Protein AF-A0AAW0K3F3-F1 (afdb_monomer)

pLDDT: mean 75.28, std 12.44, range [36.78, 90.5]

Foldseek 3Di:
DDPDPPPVVVVVLCCVLVPCVVVVVVVVLVVVLVDDDPDDNVVSVVVVVVVVVVCQCPVPHNCPVVVVVSVVVVVVVVVVD

Solvent-accessible surface area (backbone atoms only — not comparable to full-atom values): 4865 Å² total; per-residue (Å²): 135,88,89,63,67,72,58,57,52,52,48,50,48,49,45,54,72,72,32,63,65,55,60,47,51,51,50,50,53,51,51,60,69,72,47,97,58,97,64,58,66,77,56,51,54,52,53,52,52,50,53,51,51,50,51,64,43,54,68,87,50,71,28,76,89,40,33,70,61,49,51,52,52,52,54,52,59,63,73,72,112

Structure (mmCIF, N/CA/C/O backbone):
data_AF-A0AAW0K3F3-F1
#
_entry.id   AF-A0AAW0K3F3-F1
#
loop_
_atom_site.group_PDB
_atom_site.id
_atom_site.type_symbol
_atom_site.label_atom_id
_atom_site.label_alt_id
_atom_site.label_comp_id
_atom_site.label_asym_id
_atom_site.label_entity_id
_atom_site.label_seq_id
_atom_site.pdbx_PDB_ins_code
_ato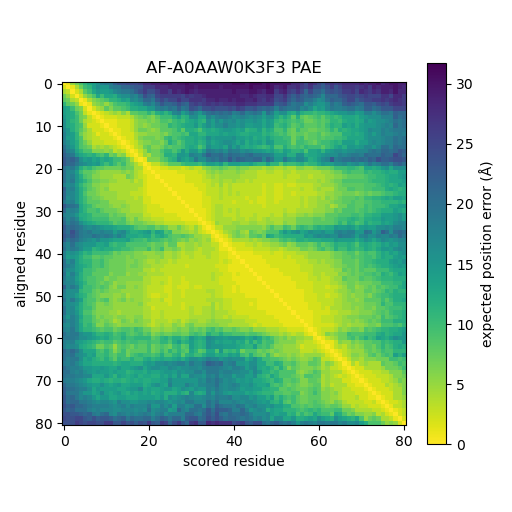m_site.Cartn_x
_atom_site.Cartn_y
_atom_site.Cartn_z
_atom_site.occupancy
_atom_site.B_iso_or_equiv
_atom_site.auth_seq_id
_atom_site.auth_comp_id
_atom_site.auth_asym_id
_atom_site.auth_atom_id
_atom_site.pdbx_PDB_model_num
ATOM 1 N N . MET A 1 1 ? 22.058 17.904 -25.893 1.00 36.78 1 MET A N 1
ATOM 2 C CA . MET A 1 1 ? 22.513 16.822 -24.997 1.00 36.78 1 MET A CA 1
ATOM 3 C C . MET A 1 1 ? 22.018 17.161 -23.601 1.00 36.78 1 MET A C 1
ATOM 5 O O . MET A 1 1 ? 22.563 18.067 -22.991 1.00 36.78 1 MET A O 1
ATOM 9 N N . ALA A 1 2 ? 20.919 16.547 -23.161 1.00 40.09 2 ALA A N 1
ATOM 10 C CA . ALA A 1 2 ? 20.390 16.735 -21.812 1.00 40.09 2 ALA A CA 1
ATOM 11 C C . ALA A 1 2 ? 21.049 15.686 -20.906 1.00 40.09 2 ALA A C 1
ATOM 13 O O . ALA A 1 2 ? 20.736 14.508 -21.022 1.00 40.09 2 ALA A O 1
ATOM 14 N N . GLN A 1 3 ? 22.020 16.097 -20.087 1.00 47.34 3 GLN A N 1
ATOM 15 C CA . GLN A 1 3 ? 22.766 15.214 -19.175 1.00 47.34 3 GLN A CA 1
ATOM 16 C C . GLN A 1 3 ? 22.361 15.388 -17.699 1.00 47.34 3 GLN A C 1
ATOM 18 O O . GLN A 1 3 ? 23.081 14.940 -16.821 1.00 47.34 3 GLN A O 1
ATOM 23 N N . HIS A 1 4 ? 21.217 16.021 -17.419 1.00 49.66 4 HIS A N 1
ATOM 24 C CA . HIS A 1 4 ? 20.835 16.396 -16.047 1.00 49.66 4 HIS A CA 1
ATOM 25 C C . HIS A 1 4 ? 19.510 15.777 -15.569 1.00 49.66 4 HIS A C 1
ATOM 27 O O . HIS A 1 4 ? 19.193 15.875 -14.396 1.00 49.66 4 HIS A O 1
ATOM 33 N N . GLY A 1 5 ? 18.742 15.114 -16.444 1.00 50.00 5 GLY A N 1
ATOM 34 C CA . GLY A 1 5 ? 17.412 14.603 -16.073 1.00 50.00 5 GLY A CA 1
ATOM 35 C C . GLY A 1 5 ? 17.424 13.320 -15.237 1.00 50.00 5 GLY A C 1
ATOM 36 O O . GLY A 1 5 ? 16.530 13.119 -14.430 1.00 50.00 5 GLY A O 1
ATOM 37 N N . GLY A 1 6 ? 18.433 12.459 -15.408 1.00 56.50 6 GLY A N 1
ATOM 38 C CA . GLY A 1 6 ? 18.463 11.154 -14.736 1.00 56.50 6 GLY A CA 1
ATOM 39 C C . GLY A 1 6 ? 18.873 11.207 -13.263 1.00 56.50 6 GLY A C 1
ATOM 40 O O . GLY A 1 6 ? 18.548 10.292 -12.523 1.00 56.50 6 GLY A O 1
ATOM 41 N N . THR A 1 7 ? 19.585 12.249 -12.832 1.00 63.34 7 THR A N 1
ATOM 42 C CA . THR A 1 7 ? 20.091 12.345 -11.454 1.00 63.34 7 THR A CA 1
ATOM 43 C C . THR A 1 7 ? 19.047 12.939 -10.515 1.00 63.34 7 THR A C 1
ATOM 45 O O . THR A 1 7 ? 18.864 12.421 -9.425 1.00 63.34 7 THR A O 1
ATOM 48 N N . GLU A 1 8 ? 18.316 13.969 -10.954 1.00 67.38 8 GLU A N 1
ATOM 49 C CA . GLU A 1 8 ? 17.278 14.625 -10.145 1.00 67.38 8 GLU A CA 1
ATOM 50 C C . GLU A 1 8 ? 16.057 13.722 -9.920 1.00 67.38 8 GLU A C 1
ATOM 52 O O . GLU A 1 8 ? 15.482 13.729 -8.838 1.00 67.38 8 GLU A O 1
ATOM 57 N N . GLU A 1 9 ? 15.668 12.922 -10.920 1.00 68.88 9 GLU A N 1
ATOM 58 C CA . GLU A 1 9 ? 14.575 11.952 -10.785 1.00 68.88 9 GLU A CA 1
ATOM 59 C C . GLU A 1 9 ? 14.948 10.834 -9.806 1.00 68.88 9 GLU A C 1
ATOM 61 O O . GLU A 1 9 ? 14.187 10.550 -8.886 1.00 68.88 9 GLU A O 1
ATOM 66 N N . GLU A 1 10 ? 16.136 10.244 -9.947 1.00 70.69 10 GLU A N 1
ATOM 67 C CA . GLU A 1 10 ? 16.588 9.169 -9.061 1.00 70.69 10 GLU A CA 1
ATOM 68 C C . GLU A 1 10 ? 16.853 9.683 -7.635 1.00 70.69 10 GLU A C 1
ATOM 70 O O . GLU A 1 10 ? 16.579 8.980 -6.666 1.00 70.69 10 GLU A O 1
ATOM 75 N N . GLU A 1 11 ? 17.358 10.913 -7.479 1.00 69.69 11 GLU A N 1
ATOM 76 C CA . GLU A 1 11 ? 17.513 11.570 -6.175 1.00 69.69 11 GLU A CA 1
ATOM 77 C C . GLU A 1 11 ? 16.161 11.896 -5.547 1.00 69.69 11 GLU A C 1
ATOM 79 O O . GLU A 1 11 ? 15.986 11.622 -4.367 1.00 69.69 11 GLU A O 1
ATOM 84 N N . ALA A 1 12 ? 15.186 12.394 -6.311 1.00 67.94 12 ALA A N 1
ATOM 85 C CA . ALA A 1 12 ? 13.840 12.641 -5.804 1.00 67.94 12 ALA A CA 1
ATOM 86 C C . ALA A 1 12 ? 13.111 11.336 -5.451 1.00 67.94 12 ALA A C 1
ATOM 88 O O . ALA A 1 12 ? 12.404 11.294 -4.450 1.00 67.94 12 ALA A O 1
ATOM 89 N N . ILE A 1 13 ? 13.284 10.264 -6.230 1.00 69.88 13 ILE A N 1
ATOM 90 C CA . ILE A 1 13 ? 12.726 8.937 -5.929 1.00 69.88 13 ILE A CA 1
ATOM 91 C C . ILE A 1 13 ? 13.383 8.365 -4.676 1.00 69.88 13 ILE A C 1
ATOM 93 O O . ILE A 1 13 ? 12.667 7.948 -3.768 1.00 69.88 13 ILE A O 1
ATOM 97 N N . ASN A 1 14 ? 14.717 8.381 -4.598 1.00 68.19 14 ASN A N 1
ATOM 98 C CA . ASN A 1 14 ? 15.438 7.925 -3.414 1.00 68.19 14 ASN A CA 1
ATOM 99 C C . ASN A 1 14 ? 15.064 8.764 -2.200 1.00 68.19 14 ASN A C 1
ATOM 101 O O . ASN A 1 14 ? 14.796 8.192 -1.156 1.00 68.19 14 ASN A O 1
ATOM 105 N N . GLU A 1 15 ? 14.979 10.089 -2.327 1.00 67.12 15 GLU A N 1
ATOM 106 C CA . GLU A 1 15 ? 14.490 10.961 -1.268 1.00 67.12 15 GLU A CA 1
ATOM 107 C C . GLU A 1 15 ? 13.076 10.526 -0.886 1.00 67.12 15 GLU A C 1
ATOM 109 O O . GLU A 1 15 ? 12.903 10.077 0.227 1.00 67.12 15 GLU A O 1
ATOM 114 N N . PHE A 1 16 ? 12.085 10.482 -1.775 1.00 65.38 16 PHE A N 1
ATOM 115 C CA . PHE A 1 16 ? 10.719 10.062 -1.422 1.00 65.38 16 PHE A CA 1
ATOM 116 C C . PHE A 1 16 ? 10.600 8.655 -0.805 1.00 65.38 16 PHE A C 1
ATOM 118 O O . PHE A 1 16 ? 9.776 8.461 0.090 1.00 65.38 16 PHE A O 1
ATOM 125 N N . GLN A 1 17 ? 11.380 7.679 -1.274 1.00 64.50 17 GLN A N 1
ATOM 126 C CA . GLN A 1 17 ? 11.345 6.292 -0.796 1.00 64.50 17 GLN A CA 1
ATOM 127 C C . GLN A 1 17 ? 12.120 6.090 0.515 1.00 64.50 17 GLN A C 1
ATOM 129 O O . GLN A 1 17 ? 11.686 5.326 1.380 1.00 64.50 17 GLN A O 1
ATOM 134 N N . GLU A 1 18 ? 13.248 6.782 0.688 1.00 62.97 18 GLU A N 1
ATOM 135 C CA . GLU A 1 18 ? 14.028 6.806 1.931 1.00 62.97 18 GLU A CA 1
ATOM 136 C C . GLU A 1 18 ? 13.383 7.720 2.986 1.00 62.97 18 GLU A C 1
ATOM 138 O O . GLU A 1 18 ? 13.528 7.475 4.192 1.00 62.97 18 GLU A O 1
ATOM 143 N N . VAL A 1 19 ? 12.644 8.745 2.543 1.00 63.22 19 VAL A N 1
ATOM 144 C CA . VAL A 1 19 ? 12.017 9.779 3.368 1.00 63.22 19 VAL A CA 1
ATOM 145 C C . VAL A 1 19 ? 10.989 9.160 4.299 1.00 63.22 19 VAL A C 1
ATOM 147 O O . VAL A 1 19 ? 10.113 8.377 3.927 1.00 63.22 19 VAL A O 1
ATOM 150 N N . GLU A 1 20 ? 11.072 9.599 5.552 1.00 69.56 20 GLU A N 1
ATOM 151 C CA . GLU A 1 20 ? 10.169 9.229 6.636 1.00 69.56 20 GLU A CA 1
ATOM 152 C C . GLU A 1 20 ? 8.681 9.395 6.287 1.00 69.56 20 GLU A C 1
ATOM 154 O O . GLU A 1 20 ? 7.872 8.679 6.850 1.00 69.56 20 GLU A O 1
ATOM 159 N N . GLN A 1 21 ? 8.292 10.227 5.313 1.00 79.31 21 GLN A N 1
ATOM 160 C CA . GLN A 1 21 ? 6.887 10.445 4.935 1.00 79.31 21 GLN A CA 1
ATOM 161 C C . GLN A 1 21 ? 6.168 9.173 4.466 1.00 79.31 21 GLN A C 1
ATOM 163 O O . GLN A 1 21 ? 5.032 8.949 4.875 1.00 79.31 21 GLN A O 1
ATOM 168 N N . VAL A 1 22 ? 6.792 8.322 3.637 1.00 82.94 22 VAL A N 1
ATOM 169 C CA . VAL A 1 22 ? 6.150 7.063 3.204 1.00 82.94 22 VAL A CA 1
ATOM 170 C C . VAL A 1 22 ? 6.043 6.102 4.386 1.00 82.94 22 VAL A C 1
ATOM 172 O O . VAL A 1 22 ? 4.999 5.486 4.601 1.00 82.94 22 VAL A O 1
ATOM 175 N N . LYS A 1 23 ? 7.095 6.016 5.209 1.00 84.56 23 LYS A N 1
ATOM 176 C CA . LYS A 1 23 ? 7.098 5.197 6.431 1.00 84.56 23 LYS A CA 1
ATOM 177 C C . LYS A 1 23 ? 6.050 5.676 7.438 1.00 84.56 23 LYS A C 1
ATOM 179 O O . LYS A 1 23 ? 5.373 4.851 8.044 1.00 84.56 23 LYS A O 1
ATOM 184 N N . ASP A 1 24 ? 5.899 6.981 7.609 1.00 88.31 24 ASP A N 1
ATOM 185 C CA . ASP A 1 24 ? 4.938 7.607 8.512 1.00 88.31 24 ASP A CA 1
ATOM 186 C C . ASP A 1 24 ? 3.509 7.441 7.996 1.00 88.31 24 ASP A C 1
ATOM 188 O O . ASP A 1 24 ? 2.644 7.016 8.756 1.00 88.31 24 ASP A O 1
ATOM 192 N N . ALA A 1 25 ? 3.276 7.614 6.692 1.00 88.12 25 ALA A N 1
ATOM 193 C CA . ALA A 1 25 ? 1.984 7.317 6.077 1.00 88.12 25 ALA A CA 1
ATOM 194 C C . ALA A 1 25 ? 1.586 5.844 6.275 1.00 88.12 25 ALA A C 1
ATOM 196 O O . ALA A 1 25 ? 0.435 5.545 6.598 1.00 88.12 25 ALA A O 1
ATOM 197 N N . TRP A 1 26 ? 2.537 4.910 6.160 1.00 89.50 26 TRP A N 1
ATOM 198 C CA . TRP A 1 26 ? 2.292 3.501 6.478 1.00 89.50 26 TRP A CA 1
ATOM 199 C C . TRP A 1 26 ? 1.984 3.273 7.964 1.00 89.50 26 TRP A C 1
ATOM 201 O O . TRP A 1 26 ? 1.107 2.465 8.283 1.00 89.50 26 TRP A O 1
ATOM 211 N N . LYS A 1 27 ? 2.655 3.975 8.890 1.00 89.75 27 LYS A N 1
ATOM 212 C CA . LYS A 1 27 ? 2.327 3.920 10.329 1.00 89.75 27 LYS A CA 1
ATOM 213 C C . LYS A 1 27 ? 0.908 4.425 10.590 1.00 89.75 27 LYS A C 1
ATOM 215 O O . LYS A 1 27 ? 0.182 3.776 11.343 1.00 89.75 27 LYS A O 1
ATOM 220 N N . ASP A 1 28 ? 0.504 5.516 9.949 1.00 89.62 28 ASP A N 1
ATOM 221 C CA . ASP A 1 28 ? -0.837 6.086 10.083 1.00 89.62 28 ASP A CA 1
ATOM 222 C C . ASP A 1 28 ? -1.909 5.137 9.534 1.00 89.62 28 ASP A C 1
ATOM 224 O O . ASP A 1 28 ? -2.872 4.835 10.238 1.00 89.62 28 ASP A O 1
ATOM 228 N N . ILE A 1 29 ? -1.710 4.567 8.338 1.00 88.12 29 ILE A N 1
ATOM 229 C CA . ILE A 1 29 ? -2.617 3.558 7.761 1.00 88.12 29 ILE A CA 1
ATOM 230 C C . ILE A 1 29 ? -2.776 2.366 8.710 1.00 88.12 29 ILE A C 1
ATOM 232 O O . ILE A 1 29 ? -3.898 1.928 8.974 1.00 88.12 29 ILE A O 1
ATOM 236 N N . ASN A 1 30 ? -1.668 1.849 9.249 1.00 87.94 30 ASN A N 1
ATOM 237 C CA . ASN A 1 30 ? -1.699 0.723 10.180 1.00 87.94 30 ASN A CA 1
ATOM 238 C C . ASN A 1 30 ? -2.450 1.077 11.464 1.00 87.94 30 ASN A C 1
ATOM 240 O O . ASN A 1 30 ? -3.262 0.288 11.940 1.00 87.94 30 ASN A O 1
ATOM 244 N N . LYS A 1 31 ? -2.207 2.269 12.011 1.00 88.00 31 LYS A N 1
ATOM 245 C CA . LYS A 1 31 ? -2.870 2.753 13.219 1.00 88.00 31 LYS A CA 1
ATOM 246 C C . LYS A 1 31 ? -4.380 2.870 13.011 1.00 88.00 31 LYS A C 1
ATOM 248 O O . LYS A 1 31 ? -5.137 2.319 13.803 1.00 88.00 31 LYS A O 1
ATOM 253 N N . GLU A 1 32 ? -4.818 3.508 11.932 1.00 84.69 32 GLU A N 1
ATOM 254 C CA . GLU A 1 32 ? -6.241 3.667 11.607 1.00 84.69 32 GLU A CA 1
ATOM 255 C C . GLU A 1 32 ? -6.931 2.326 11.306 1.00 84.69 32 GLU A C 1
ATOM 257 O O . GLU A 1 32 ? -8.099 2.142 11.644 1.00 84.69 32 GLU A O 1
ATOM 262 N N . CYS A 1 33 ? -6.214 1.346 10.741 1.00 83.81 33 CYS A N 1
ATOM 263 C CA . CYS A 1 33 ? -6.746 -0.005 10.524 1.00 83.81 33 CYS A CA 1
ATOM 264 C C . CYS A 1 33 ? -6.874 -0.840 11.813 1.00 83.81 33 CYS A C 1
ATOM 266 O O . CYS A 1 33 ? -7.607 -1.830 11.817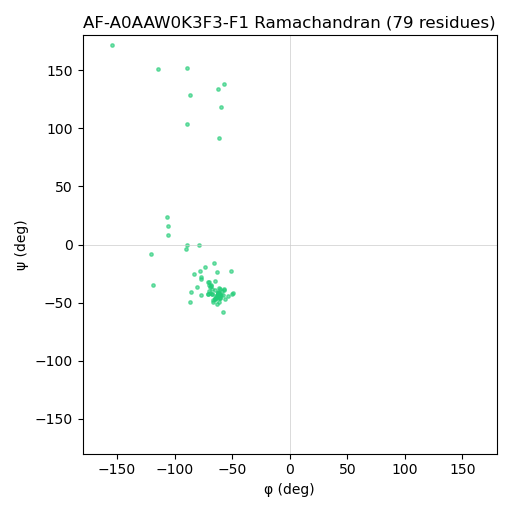 1.00 83.81 33 CYS A O 1
ATOM 268 N N . LEU A 1 34 ? -6.168 -0.479 12.891 1.00 84.06 34 LEU A N 1
ATOM 269 C CA . LEU A 1 34 ? -6.230 -1.178 14.182 1.00 84.06 34 LEU A CA 1
ATOM 270 C C . LEU A 1 34 ? -7.408 -0.725 15.053 1.00 84.06 34 LEU A C 1
ATOM 272 O O . LEU A 1 34 ? -7.857 -1.487 15.912 1.00 84.06 34 LEU A O 1
ATOM 276 N N . TYR A 1 35 ? -7.905 0.499 14.863 1.00 82.25 35 TYR A N 1
ATOM 277 C CA . TYR A 1 35 ? -9.010 1.032 15.657 1.00 82.25 35 TYR A CA 1
ATOM 278 C C . TYR A 1 35 ? -10.376 0.701 15.044 1.00 82.25 35 TYR A C 1
ATOM 280 O O . TYR A 1 35 ? -10.497 0.568 13.829 1.00 82.25 35 TYR A O 1
ATOM 288 N N . PRO A 1 36 ? -11.443 0.589 15.856 1.00 75.88 36 PRO A N 1
ATOM 289 C CA . PRO A 1 36 ? -12.800 0.488 15.338 1.00 75.88 36 PRO A CA 1
ATOM 290 C C . PRO A 1 36 ? -13.141 1.730 14.512 1.00 75.88 36 PRO A C 1
ATOM 292 O O . PRO A 1 36 ? -13.163 2.847 15.025 1.00 75.88 36 PRO A O 1
ATOM 295 N N . THR A 1 37 ? -13.426 1.523 13.233 1.00 78.25 37 THR A N 1
ATOM 296 C CA . THR A 1 37 ? -13.752 2.585 12.281 1.00 78.25 37 THR A CA 1
ATOM 297 C C . THR A 1 37 ? -15.194 2.448 11.803 1.00 78.25 37 THR A C 1
ATOM 299 O O . THR A 1 37 ? -15.766 1.358 11.766 1.00 78.25 37 THR A O 1
ATOM 302 N N . ILE A 1 38 ? -15.801 3.583 11.443 1.00 85.94 38 ILE A N 1
ATOM 303 C CA . ILE A 1 38 ? -17.133 3.648 10.821 1.00 85.94 38 ILE A CA 1
ATOM 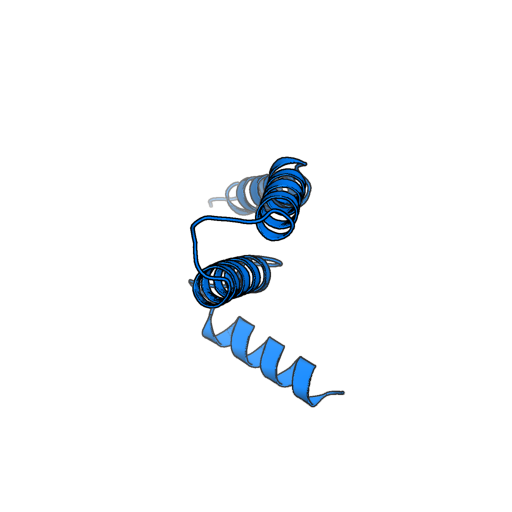304 C C . ILE A 1 38 ? -17.158 3.003 9.427 1.00 85.94 38 ILE A C 1
ATOM 306 O O . ILE A 1 38 ? -18.224 2.724 8.881 1.00 85.94 38 ILE A O 1
ATOM 310 N N . VAL A 1 39 ? -15.981 2.789 8.836 1.00 84.44 39 VAL A N 1
ATOM 311 C CA . VAL A 1 39 ? -15.808 2.187 7.522 1.00 84.44 39 VAL A CA 1
ATOM 312 C C . VAL A 1 39 ? -15.759 0.663 7.672 1.00 84.44 39 VAL A C 1
ATOM 314 O O . VAL A 1 39 ? -14.958 0.149 8.453 1.00 84.44 39 VAL A O 1
ATOM 317 N N . PRO A 1 40 ? -16.560 -0.097 6.903 1.00 88.38 40 PRO A N 1
ATOM 318 C CA . PRO A 1 40 ? -16.514 -1.553 6.939 1.00 88.38 40 PRO A CA 1
ATOM 319 C C . PRO A 1 40 ? -15.118 -2.104 6.617 1.00 88.38 40 PRO A C 1
ATOM 321 O O . PRO A 1 40 ? -14.491 -1.685 5.641 1.00 88.38 40 PRO A O 1
ATOM 324 N N . ALA A 1 41 ? -14.678 -3.123 7.361 1.00 86.44 41 ALA A N 1
ATOM 325 C CA . ALA A 1 41 ? -13.386 -3.785 7.148 1.00 86.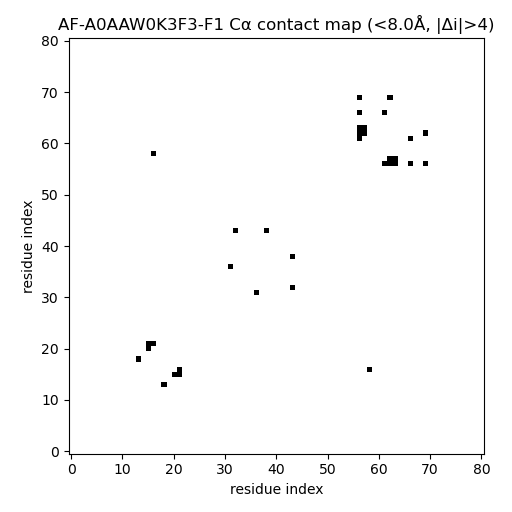44 41 ALA A CA 1
ATOM 326 C C . ALA A 1 41 ? -13.118 -4.206 5.683 1.00 86.44 41 ALA A C 1
ATOM 328 O O . ALA A 1 41 ? -12.027 -3.928 5.190 1.00 86.44 41 ALA A O 1
ATOM 329 N N . PRO A 1 42 ? -14.088 -4.755 4.914 1.00 88.31 42 PRO A N 1
ATOM 330 C CA . PRO A 1 42 ? -13.859 -5.100 3.506 1.00 88.31 42 PRO A CA 1
ATOM 331 C C . PRO A 1 42 ? -13.536 -3.902 2.601 1.00 88.31 42 PRO A C 1
ATOM 333 O O . PRO A 1 42 ? -12.971 -4.066 1.519 1.00 88.31 42 PRO A O 1
ATOM 336 N N . THR A 1 43 ? -13.941 -2.695 2.994 1.00 88.44 43 THR A N 1
ATOM 337 C CA . THR A 1 43 ? -13.598 -1.461 2.280 1.00 88.44 43 THR A CA 1
ATOM 338 C C . THR A 1 43 ? -12.160 -1.061 2.590 1.00 88.44 43 THR A C 1
ATOM 340 O O . THR A 1 43 ? -11.402 -0.776 1.667 1.00 88.44 43 THR A O 1
ATOM 343 N N . LEU A 1 44 ? -11.749 -1.139 3.859 1.00 87.69 44 LEU A N 1
ATOM 344 C CA . LEU A 1 44 ? -10.372 -0.858 4.281 1.00 87.69 44 LEU A CA 1
ATOM 345 C C . LEU A 1 44 ? -9.383 -1.837 3.654 1.00 87.69 44 LEU A C 1
ATOM 347 O O . LEU A 1 44 ? -8.371 -1.409 3.116 1.00 87.69 44 LEU A O 1
ATOM 351 N N . THR A 1 45 ? -9.713 -3.131 3.609 1.00 89.06 45 THR A N 1
ATOM 352 C CA . THR A 1 45 ? -8.886 -4.140 2.931 1.00 89.06 45 THR A CA 1
ATOM 353 C C . THR A 1 45 ? -8.668 -3.801 1.457 1.00 89.06 45 THR A C 1
ATOM 355 O O . THR A 1 45 ? -7.571 -3.977 0.939 1.00 89.06 45 THR A O 1
ATOM 358 N N . ARG A 1 46 ? -9.692 -3.286 0.763 1.00 89.81 46 ARG A N 1
ATOM 359 C CA . ARG A 1 46 ? -9.556 -2.881 -0.644 1.00 89.81 46 ARG A CA 1
ATOM 360 C C . ARG A 1 46 ? -8.639 -1.672 -0.814 1.00 89.81 46 ARG A C 1
ATOM 362 O O . ARG A 1 46 ? -7.811 -1.683 -1.718 1.00 89.81 46 ARG A O 1
ATOM 369 N N . ILE A 1 47 ? -8.762 -0.673 0.058 1.00 89.06 47 ILE A N 1
ATOM 370 C CA . ILE A 1 47 ? -7.891 0.511 0.061 1.00 89.06 47 ILE A CA 1
ATOM 371 C C . ILE A 1 47 ? -6.445 0.106 0.367 1.00 89.06 47 ILE A C 1
ATOM 373 O O . ILE A 1 47 ? -5.532 0.500 -0.351 1.00 89.06 47 ILE A O 1
ATOM 377 N N . LEU A 1 48 ? -6.249 -0.741 1.378 1.00 90.19 48 LEU A N 1
ATOM 378 C CA . LEU A 1 48 ? -4.939 -1.244 1.778 1.00 90.19 48 LEU A CA 1
ATOM 379 C C . LEU A 1 48 ? -4.269 -2.034 0.647 1.00 90.19 48 LEU A C 1
ATOM 381 O O . LEU A 1 48 ? -3.111 -1.790 0.320 1.00 90.19 48 LEU A O 1
ATOM 385 N N . ASN A 1 49 ? -5.011 -2.932 -0.005 1.00 90.50 49 ASN A N 1
ATOM 386 C CA . ASN A 1 49 ? -4.502 -3.682 -1.152 1.00 90.50 49 ASN A CA 1
ATOM 387 C C . ASN A 1 49 ? -4.103 -2.758 -2.309 1.00 90.50 49 ASN A C 1
ATOM 389 O O . ASN A 1 49 ? -3.092 -3.006 -2.958 1.00 90.50 49 ASN A O 1
ATOM 393 N N . LEU A 1 50 ? -4.865 -1.688 -2.563 1.00 90.12 50 LEU A N 1
ATOM 394 C CA . LEU A 1 50 ? -4.515 -0.706 -3.588 1.00 90.12 50 LEU A CA 1
ATOM 395 C C . LEU A 1 50 ? -3.224 0.045 -3.234 1.00 90.12 50 LEU A C 1
ATOM 397 O O . LEU A 1 50 ? -2.345 0.156 -4.085 1.00 90.12 50 LEU A O 1
ATOM 401 N N . ALA A 1 51 ? -3.085 0.506 -1.989 1.00 89.31 51 ALA A N 1
ATOM 402 C CA . ALA A 1 51 ? -1.870 1.165 -1.511 1.00 89.31 51 ALA A CA 1
ATOM 403 C C . ALA A 1 51 ? -0.642 0.254 -1.655 1.00 89.31 51 ALA A C 1
ATOM 405 O O . ALA A 1 51 ? 0.383 0.680 -2.181 1.00 89.31 51 ALA A O 1
ATOM 406 N N . HIS A 1 52 ? -0.773 -1.028 -1.298 1.00 88.19 52 HIS A N 1
ATOM 407 C CA . HIS A 1 52 ? 0.287 -2.013 -1.507 1.00 88.19 52 HIS A CA 1
ATOM 408 C C . HIS A 1 52 ? 0.628 -2.221 -2.979 1.00 88.19 52 HIS A C 1
ATOM 410 O O . HIS A 1 52 ? 1.803 -2.338 -3.301 1.00 88.19 52 HIS A O 1
ATOM 416 N N . VAL A 1 53 ? -0.362 -2.283 -3.875 1.00 86.38 53 VAL A N 1
ATOM 417 C CA . VAL A 1 53 ? -0.100 -2.414 -5.317 1.00 86.38 53 VAL A CA 1
ATOM 418 C C . VAL A 1 53 ? 0.681 -1.209 -5.830 1.00 86.38 53 VAL A C 1
ATOM 420 O O . VAL A 1 53 ? 1.627 -1.400 -6.584 1.00 86.38 53 VAL A O 1
ATOM 423 N N . ILE A 1 54 ? 0.330 0.005 -5.407 1.00 84.62 54 ILE A N 1
ATOM 424 C CA . ILE A 1 54 ? 1.043 1.228 -5.798 1.00 84.62 54 ILE A CA 1
ATOM 425 C C . ILE A 1 54 ? 2.487 1.189 -5.282 1.00 84.62 54 ILE A C 1
ATOM 427 O O . ILE A 1 54 ? 3.409 1.328 -6.080 1.00 84.62 54 ILE A O 1
ATOM 431 N N . ASP A 1 55 ? 2.688 0.913 -3.994 1.00 83.50 55 ASP A N 1
ATOM 432 C CA . ASP A 1 55 ? 4.019 0.771 -3.385 1.00 83.50 55 ASP A CA 1
ATOM 433 C C . ASP A 1 55 ? 4.877 -0.252 -4.145 1.00 83.50 55 ASP A C 1
ATOM 435 O O . ASP A 1 55 ? 6.014 0.007 -4.518 1.00 83.50 55 ASP A O 1
ATOM 439 N N . VAL A 1 56 ? 4.278 -1.386 -4.501 1.00 81.81 56 VAL A N 1
ATOM 440 C CA . VAL A 1 56 ? 4.893 -2.451 -5.296 1.00 81.81 56 VAL A CA 1
ATOM 441 C C . VAL A 1 56 ? 5.255 -2.024 -6.717 1.00 81.81 56 VAL A C 1
ATOM 443 O O . VAL A 1 56 ? 6.316 -2.414 -7.206 1.00 81.81 56 VAL A O 1
ATOM 446 N N . VAL A 1 57 ? 4.363 -1.306 -7.397 1.00 80.94 57 VAL A N 1
ATOM 447 C CA . VAL A 1 57 ? 4.521 -0.890 -8.797 1.00 80.94 57 VAL A CA 1
ATOM 448 C C . VAL A 1 57 ? 5.617 0.164 -8.927 1.00 80.94 57 VAL A C 1
ATOM 450 O O . VAL A 1 57 ? 6.337 0.151 -9.921 1.00 80.94 57 VAL A O 1
ATOM 453 N N . TYR A 1 58 ? 5.757 1.035 -7.927 1.00 77.88 58 TYR A N 1
ATOM 454 C CA . TYR A 1 58 ? 6.681 2.170 -7.943 1.00 77.88 58 TYR A CA 1
ATOM 455 C C . TYR A 1 58 ? 7.919 1.987 -7.058 1.00 77.88 58 TYR A C 1
ATOM 457 O O . TYR A 1 58 ? 8.683 2.931 -6.891 1.00 77.88 58 TYR A O 1
ATOM 465 N N . LYS A 1 59 ? 8.143 0.789 -6.501 1.00 74.38 59 LYS A N 1
ATOM 466 C CA . LYS A 1 59 ? 9.264 0.525 -5.588 1.00 74.38 59 LYS A CA 1
ATOM 467 C C . LYS A 1 59 ? 10.641 0.730 -6.216 1.00 74.38 59 LYS A C 1
ATOM 469 O O . LYS A 1 59 ? 11.544 1.190 -5.538 1.00 74.38 59 LYS A O 1
ATOM 474 N N . ASP A 1 60 ? 10.814 0.373 -7.483 1.00 69.44 60 ASP A N 1
ATOM 475 C CA . ASP A 1 60 ? 12.143 0.392 -8.107 1.00 69.44 60 ASP A CA 1
ATOM 476 C C . ASP A 1 60 ? 12.218 1.363 -9.293 1.00 69.44 60 ASP A C 1
ATOM 478 O O . ASP A 1 60 ? 13.269 1.945 -9.536 1.00 69.44 60 ASP A O 1
ATOM 482 N N . LYS A 1 61 ? 11.129 1.508 -10.067 1.00 71.00 61 LYS A N 1
ATOM 483 C CA . LYS A 1 61 ? 11.033 2.342 -11.285 1.00 71.00 61 LYS A CA 1
ATOM 484 C C . LYS A 1 61 ? 9.588 2.768 -11.538 1.00 71.00 61 LYS A C 1
ATOM 486 O O . LYS A 1 61 ? 8.673 2.221 -10.928 1.00 71.00 61 LYS A O 1
ATOM 491 N N . ASP A 1 62 ? 9.369 3.660 -12.509 1.00 73.12 62 ASP A N 1
ATOM 492 C CA . ASP A 1 62 ? 8.030 3.967 -13.029 1.00 73.12 62 ASP A CA 1
ATOM 493 C C . ASP A 1 62 ? 7.366 2.726 -13.652 1.00 73.12 62 ASP A C 1
ATOM 495 O O . ASP A 1 62 ? 7.494 2.422 -14.848 1.00 73.12 62 ASP A O 1
ATOM 499 N N . GLY A 1 63 ? 6.623 2.012 -12.810 1.00 72.69 63 GLY A N 1
ATOM 500 C CA . GLY A 1 63 ? 5.848 0.845 -13.183 1.00 72.69 63 GLY A CA 1
ATOM 501 C C . GLY A 1 63 ? 4.524 1.165 -13.873 1.00 72.69 63 GLY A C 1
ATOM 502 O O . GLY A 1 63 ? 3.836 0.222 -14.248 1.00 72.69 63 GLY A O 1
ATOM 503 N N . TYR A 1 64 ? 4.151 2.431 -14.083 1.00 72.62 64 TYR A N 1
ATOM 504 C CA . TYR A 1 64 ? 2.9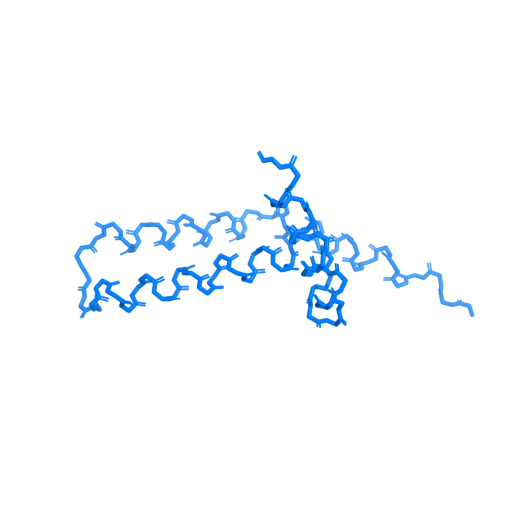65 2.785 -14.868 1.00 72.62 64 TYR A CA 1
ATOM 505 C C . TYR A 1 64 ? 3.299 2.879 -16.352 1.00 72.62 64 TYR A C 1
ATOM 507 O O . TYR A 1 64 ? 2.674 2.203 -17.172 1.00 72.62 64 TYR A O 1
ATOM 515 N N . THR A 1 65 ? 4.356 3.612 -16.702 1.00 78.69 65 THR A N 1
ATOM 516 C CA . THR A 1 65 ? 4.824 3.677 -18.096 1.00 78.69 65 THR A CA 1
ATOM 517 C C . THR A 1 65 ? 5.452 2.350 -18.534 1.00 78.69 65 THR A C 1
ATOM 519 O O . THR A 1 65 ? 5.293 1.927 -19.681 1.00 78.69 65 THR A O 1
ATOM 522 N N . HIS A 1 66 ? 6.098 1.628 -17.610 1.00 73.62 66 HIS A N 1
ATOM 523 C CA . HIS A 1 66 ? 6.769 0.350 -17.885 1.00 73.62 66 HIS A CA 1
ATOM 524 C C . HIS A 1 66 ? 6.019 -0.873 -17.333 1.00 73.62 66 HIS A C 1
ATOM 526 O O . HIS A 1 66 ? 6.615 -1.939 -17.141 1.00 73.62 66 HIS A O 1
ATOM 532 N N . ALA A 1 67 ? 4.701 -0.753 -17.133 1.00 70.19 67 ALA A N 1
ATOM 533 C CA . ALA A 1 67 ? 3.858 -1.761 -16.480 1.00 70.19 67 ALA A CA 1
ATOM 534 C C . ALA A 1 67 ? 4.033 -3.178 -17.034 1.00 70.19 67 ALA A C 1
ATOM 536 O O . ALA A 1 67 ? 4.138 -4.137 -16.272 1.00 70.19 67 ALA A O 1
ATOM 537 N N . ARG A 1 68 ? 4.127 -3.323 -18.362 1.00 72.69 68 ARG A N 1
ATOM 538 C CA . ARG A 1 68 ? 4.303 -4.629 -19.018 1.00 72.69 68 ARG A CA 1
ATOM 539 C C . ARG A 1 68 ? 5.590 -5.333 -18.580 1.00 72.69 68 ARG A C 1
ATOM 541 O O . ARG A 1 68 ? 5.562 -6.518 -18.270 1.00 72.69 68 ARG A O 1
ATOM 548 N N . ILE A 1 69 ? 6.705 -4.606 -18.544 1.00 72.25 69 ILE A N 1
ATOM 549 C CA . ILE A 1 69 ? 8.022 -5.168 -18.214 1.00 72.25 69 ILE A CA 1
ATOM 550 C C . ILE A 1 69 ? 8.074 -5.530 -16.726 1.00 72.25 69 ILE A C 1
ATOM 552 O O . ILE A 1 69 ? 8.544 -6.614 -16.377 1.00 72.25 69 ILE A O 1
ATOM 556 N N . MET A 1 70 ? 7.546 -4.656 -15.866 1.00 72.62 70 MET A N 1
ATOM 557 C CA . MET A 1 70 ? 7.504 -4.871 -14.419 1.00 72.62 70 MET A CA 1
ATOM 558 C C . MET A 1 70 ? 6.618 -6.072 -14.054 1.00 72.62 70 MET A C 1
ATOM 560 O O . MET A 1 70 ? 7.062 -6.962 -13.327 1.00 72.62 70 MET A O 1
ATOM 564 N N . LEU A 1 71 ? 5.412 -6.167 -14.626 1.00 72.81 71 LEU A N 1
ATOM 565 C CA . LEU A 1 71 ? 4.513 -7.300 -14.394 1.00 72.81 71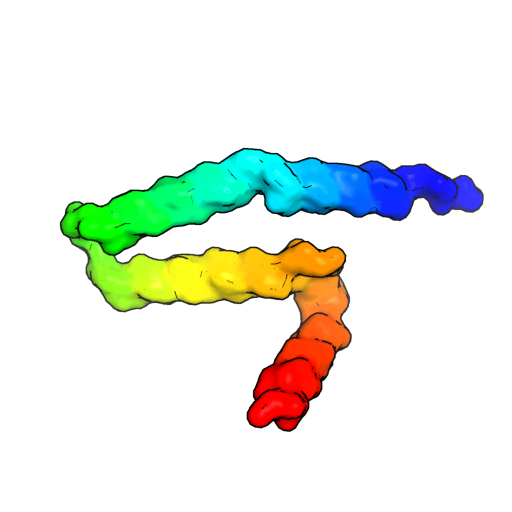 LEU A CA 1
ATOM 566 C C . LEU A 1 71 ? 5.146 -8.618 -14.849 1.00 72.81 71 LEU A C 1
ATOM 568 O O . 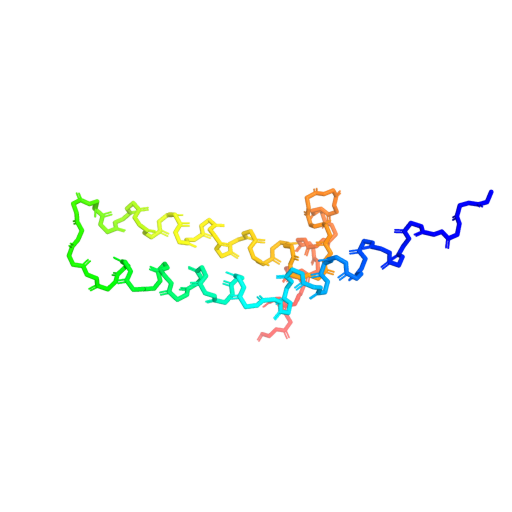LEU A 1 71 ? 5.148 -9.580 -14.087 1.00 72.81 71 LEU A O 1
ATOM 572 N N . GLU A 1 72 ? 5.742 -8.668 -16.043 1.00 74.00 72 GLU A N 1
ATOM 573 C CA . GLU A 1 72 ? 6.425 -9.874 -16.522 1.00 74.00 72 GLU A CA 1
ATOM 574 C C . GLU A 1 72 ? 7.588 -10.303 -15.618 1.00 74.00 72 GLU A C 1
ATOM 576 O O . GLU A 1 72 ? 7.737 -11.492 -15.334 1.00 74.00 72 GLU A O 1
ATOM 581 N N . GLN A 1 73 ? 8.421 -9.362 -15.160 1.00 71.94 73 GLN A N 1
ATOM 582 C CA . GLN A 1 73 ? 9.496 -9.667 -14.210 1.00 71.94 73 GLN A CA 1
ATOM 583 C C . GLN A 1 73 ? 8.936 -10.214 -12.895 1.00 71.94 73 GLN A C 1
ATOM 585 O O . GLN A 1 73 ? 9.449 -11.200 -12.369 1.00 71.94 73 GLN A O 1
ATOM 590 N N . ARG A 1 74 ? 7.846 -9.629 -12.396 1.00 71.19 74 ARG A N 1
ATOM 591 C CA . ARG A 1 74 ? 7.231 -10.041 -11.135 1.00 71.19 74 ARG A CA 1
ATOM 592 C C . ARG A 1 74 ? 6.560 -11.410 -11.223 1.00 71.19 74 ARG A C 1
ATOM 594 O O . ARG A 1 74 ? 6.736 -12.217 -10.316 1.00 71.19 74 ARG A O 1
ATOM 601 N N . PHE A 1 75 ? 5.884 -11.714 -12.333 1.00 69.44 75 PHE A N 1
ATOM 602 C CA . PHE A 1 75 ? 5.360 -13.056 -12.612 1.00 69.44 75 PHE A CA 1
ATOM 603 C C . PHE A 1 75 ? 6.478 -14.097 -12.723 1.00 69.44 75 PHE A C 1
ATOM 605 O O . PHE A 1 75 ? 6.343 -15.195 -12.184 1.00 69.44 75 PHE A O 1
ATOM 612 N N . ARG A 1 76 ? 7.597 -13.759 -13.382 1.00 72.31 76 ARG A N 1
ATOM 613 C CA . ARG A 1 76 ? 8.764 -14.652 -13.465 1.00 72.31 76 ARG A CA 1
ATOM 614 C C . ARG A 1 76 ? 9.369 -14.933 -12.089 1.00 72.31 76 ARG A C 1
ATOM 616 O O . ARG A 1 76 ? 9.634 -16.090 -11.794 1.00 72.31 76 ARG A O 1
ATOM 623 N N . ASN A 1 77 ? 9.526 -13.917 -11.241 1.00 68.69 77 ASN A N 1
ATOM 624 C CA . ASN A 1 77 ? 10.079 -14.083 -9.893 1.00 68.69 77 ASN A CA 1
ATOM 625 C C . ASN A 1 77 ? 9.146 -14.875 -8.962 1.00 68.69 77 ASN A C 1
ATOM 627 O O . ASN A 1 77 ? 9.625 -15.640 -8.133 1.00 68.69 77 ASN A O 1
ATOM 631 N N . PHE A 1 78 ? 7.826 -14.722 -9.107 1.00 65.69 78 PHE A N 1
ATOM 632 C CA . PHE A 1 78 ? 6.848 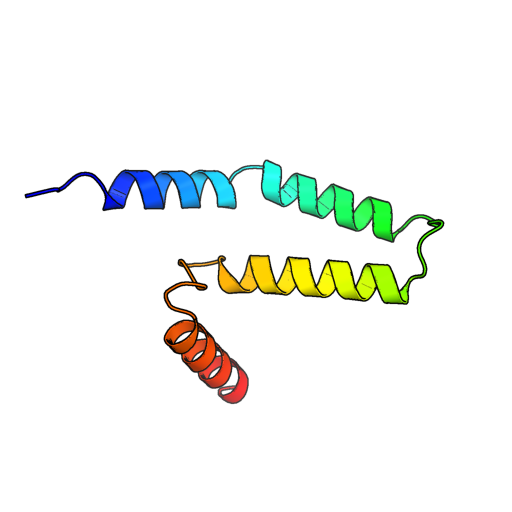-15.454 -8.295 1.00 65.69 78 PHE A CA 1
ATOM 633 C C . PHE A 1 78 ? 6.773 -16.948 -8.653 1.00 65.69 78 PHE A C 1
ATOM 635 O O . PHE A 1 78 ? 6.552 -17.764 -7.772 1.00 65.69 78 PHE A O 1
ATOM 642 N N . ASN A 1 79 ? 6.995 -17.309 -9.923 1.00 63.75 79 ASN A N 1
ATOM 643 C CA . ASN A 1 79 ? 7.010 -18.702 -10.398 1.00 63.75 79 ASN A CA 1
ATOM 644 C C . ASN A 1 79 ? 8.398 -19.373 -10.328 1.00 63.75 79 ASN A C 1
ATOM 646 O O . ASN A 1 79 ? 8.543 -20.519 -10.750 1.00 63.75 79 ASN A O 1
ATOM 650 N N . ALA A 1 80 ? 9.428 -18.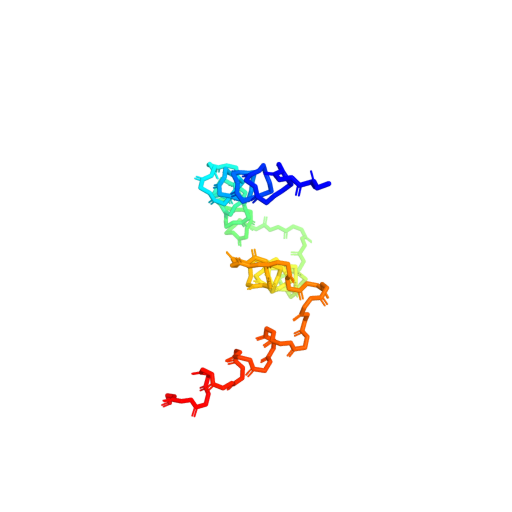653 -9.872 1.00 62.84 80 ALA A N 1
ATOM 651 C CA . ALA A 1 80 ? 10.784 -19.177 -9.692 1.00 62.84 80 ALA A CA 1
ATOM 652 C C . ALA A 1 80 ? 11.028 -19.762 -8.283 1.00 62.84 80 ALA A C 1
ATOM 654 O O . ALA A 1 80 ? 12.106 -20.304 -8.031 1.00 62.84 80 ALA A O 1
ATOM 655 N N . HIS A 1 81 ? 10.038 -19.660 -7.393 1.00 46.34 81 HIS A N 1
ATOM 656 C CA . HIS A 1 81 ? 9.985 -20.270 -6.063 1.00 46.34 81 HIS A CA 1
ATOM 657 C C . HIS A 1 81 ? 8.856 -21.299 -5.997 1.00 46.34 81 HIS A C 1
ATOM 659 O O . HIS A 1 81 ? 9.012 -22.259 -5.210 1.00 46.34 81 HIS A O 1
#

Secondary structure (DSSP, 8-state):
---SHHHHHHHHHHHHHHSHHHHHHHHHHHHHHHS--SS-HHHHHHHHHHHHHHHHHHSSS-TTTTHHHHHHHHHHHHTT-

Organism: Quercus suber (NCBI:txid58331)

Sequence (81 aa):
MAQHGGTEEEEAINEFQEVEQVKDAWKDINKECLYPTIVPAPTLTRILNLAHVIDVVYKDKDGYTHARIMLEQRFRNFNAH

Mean predicted aligned error: 10.2 Å

InterPro domains:
  IPR008949 Isoprenoid synthase domain superfamily [G3DSA:1.10.600.10] (1-80)
  IPR008949 Isoprenoid synthase domain superfamily [SSF48576] (1-71)

Radius of gyration: 16.53 Å; Cα contacts (8 Å, |Δi|>4): 17; chains: 1; bounding box: 40×37×41 Å